Protein AF-A0A562EZC3-F1 (afdb_monomer_lite)

Secondary structure (DSSP, 8-state):
--HHHHHHHHHHTTPPPPHHHHHHHHHHHHHHHHHHH-TT--HHHHHHHHHHHHHHHT-

Foldseek 3Di:
DDPVVVVVVVVVVPDDDDPVRVLVVVLVVVCVVVCVVPVPDDSVNSVVVSVVVVVVVVD

Sequence (59 aa):
MTDALRKLIEATRKLDQSAGEREQQRRSFAYGNTKFENERITREMVDQQAELLERHAAT

Radius of gyration: 15.85 Å; chains: 1; bounding box: 35×34×34 Å

pLDDT: mean 94.71, std 5.61, range [66.12, 98.62]

Structure (mmCIF, N/CA/C/O backbone):
data_AF-A0A562EZC3-F1
#
_entry.id   AF-A0A562EZC3-F1
#
loop_
_atom_site.group_PDB
_atom_site.id
_atom_site.type_symbol
_atom_site.label_atom_id
_atom_site.label_alt_id
_atom_site.label_comp_id
_atom_site.label_asym_id
_atom_site.label_entity_id
_atom_site.label_seq_id
_atom_site.pdbx_PDB_ins_code
_atom_site.Cartn_x
_atom_site.Cartn_y
_atom_site.Cartn_z
_atom_site.occupancy
_atom_site.B_iso_or_equiv
_atom_site.auth_seq_id
_atom_site.auth_comp_id
_atom_site.auth_asym_id
_atom_site.auth_atom_id
_atom_site.pdbx_PDB_model_num
ATOM 1 N N . MET A 1 1 ? -13.136 18.524 14.147 1.00 80.06 1 MET A N 1
ATOM 2 C CA . MET A 1 1 ? -13.413 17.070 14.096 1.00 80.06 1 MET A CA 1
ATOM 3 C C . MET A 1 1 ? -14.745 16.813 14.784 1.00 80.06 1 MET A C 1
ATOM 5 O O . MET A 1 1 ? -14.879 17.220 15.929 1.00 80.06 1 MET A O 1
ATOM 9 N N . THR A 1 2 ? -15.731 16.235 14.094 1.00 97.25 2 THR A N 1
ATOM 10 C CA . THR A 1 2 ? -17.064 15.968 14.670 1.00 97.25 2 THR A CA 1
ATOM 11 C C . THR A 1 2 ? -17.038 14.733 15.572 1.00 97.25 2 THR A C 1
ATOM 13 O O . THR A 1 2 ? -16.168 13.871 15.426 1.00 97.25 2 THR A O 1
ATOM 16 N N . ASP A 1 3 ? -18.006 14.606 16.480 1.00 96.56 3 ASP A N 1
ATOM 17 C CA . ASP A 1 3 ? -18.108 13.423 17.345 1.00 96.56 3 ASP A CA 1
ATOM 18 C C . ASP A 1 3 ? -18.423 12.148 16.555 1.00 96.56 3 ASP A C 1
ATOM 20 O O . ASP A 1 3 ? -17.919 11.076 16.886 1.00 96.56 3 ASP A O 1
ATOM 24 N N . ALA A 1 4 ? -19.197 12.264 15.471 1.00 96.12 4 ALA A N 1
ATOM 25 C CA . ALA A 1 4 ? -19.434 11.163 14.542 1.00 96.12 4 ALA A CA 1
ATOM 26 C C . ALA A 1 4 ? -18.124 10.681 13.895 1.00 96.12 4 ALA A C 1
ATOM 28 O O . ALA A 1 4 ? -17.842 9.485 13.902 1.00 96.12 4 ALA A O 1
ATOM 29 N N . LEU A 1 5 ? -17.280 11.606 13.419 1.00 96.12 5 LEU A N 1
ATOM 30 C CA . LEU A 1 5 ? -15.975 11.268 12.845 1.00 96.12 5 LEU A CA 1
ATOM 31 C C . LEU A 1 5 ? -15.039 10.639 13.888 1.00 96.12 5 LEU A C 1
ATOM 33 O O . LEU A 1 5 ? -14.376 9.648 13.593 1.00 96.12 5 LEU A O 1
ATOM 37 N N . ARG A 1 6 ? -15.027 11.155 15.125 1.00 96.69 6 ARG A N 1
ATOM 38 C CA . ARG A 1 6 ? -14.231 10.574 16.219 1.00 96.69 6 ARG A CA 1
ATOM 39 C C . ARG A 1 6 ? -14.648 9.128 16.509 1.00 96.69 6 ARG A C 1
ATOM 41 O O . ARG A 1 6 ? -13.783 8.268 16.630 1.00 96.69 6 ARG A O 1
ATOM 48 N N . LYS A 1 7 ? -15.955 8.844 16.565 1.00 95.62 7 LYS A N 1
ATOM 49 C CA . LYS A 1 7 ? -16.480 7.483 16.782 1.00 95.62 7 LYS A CA 1
ATOM 50 C C . LYS A 1 7 ? -16.049 6.510 15.684 1.00 95.62 7 LYS A C 1
ATOM 52 O O . LYS A 1 7 ? -15.683 5.383 16.000 1.00 95.62 7 LYS A O 1
ATOM 57 N N . LEU A 1 8 ? -16.062 6.944 14.423 1.00 95.06 8 LEU A N 1
ATOM 58 C CA . LEU A 1 8 ? -15.612 6.116 13.301 1.00 95.06 8 LEU A CA 1
ATOM 59 C C . LEU A 1 8 ? -14.116 5.799 13.401 1.00 95.06 8 LEU A C 1
ATOM 61 O O . LEU A 1 8 ? -13.739 4.636 13.295 1.00 95.06 8 LEU A O 1
ATOM 65 N N . ILE A 1 9 ? -13.276 6.799 13.687 1.00 93.56 9 ILE A N 1
ATOM 66 C CA . ILE A 1 9 ? -11.828 6.596 13.860 1.00 93.56 9 ILE A CA 1
ATOM 67 C C . ILE A 1 9 ? -11.560 5.585 14.983 1.00 93.56 9 ILE A C 1
ATOM 69 O O . ILE A 1 9 ? -10.846 4.606 14.771 1.00 93.56 9 ILE A O 1
ATOM 73 N N . GLU A 1 10 ? -12.180 5.762 16.151 1.00 94.69 10 GLU A N 1
ATOM 74 C CA . GLU A 1 10 ? -11.998 4.850 17.287 1.00 94.69 10 GLU A CA 1
ATOM 75 C C . GLU A 1 10 ? -12.507 3.428 17.010 1.00 94.69 10 GLU A C 1
ATOM 77 O O . GLU A 1 10 ? -11.895 2.460 17.462 1.00 94.69 10 GLU A O 1
ATOM 82 N N . ALA A 1 11 ? -13.582 3.278 16.230 1.00 92.19 11 ALA A N 1
ATOM 83 C CA . ALA A 1 11 ? -14.056 1.966 15.795 1.00 92.19 11 ALA A CA 1
ATOM 84 C C . ALA A 1 11 ? -13.032 1.269 14.885 1.00 92.19 11 ALA A C 1
ATOM 86 O O . ALA A 1 11 ? -12.762 0.084 15.062 1.00 92.19 11 ALA A O 1
ATOM 87 N N . THR A 1 12 ? -12.414 2.008 13.957 1.00 89.62 12 THR A N 1
ATOM 88 C CA . THR A 1 12 ? -11.425 1.440 13.024 1.00 89.62 12 THR A CA 1
ATOM 89 C C . THR A 1 12 ? -10.089 1.074 13.668 1.00 89.62 12 THR A C 1
ATOM 91 O O . THR A 1 12 ? -9.440 0.147 13.199 1.00 89.62 12 THR A O 1
ATOM 94 N N . ARG A 1 13 ? -9.688 1.727 14.770 1.00 88.44 13 ARG A N 1
ATOM 95 C CA . ARG A 1 13 ? -8.421 1.431 15.473 1.00 88.44 13 ARG A CA 1
ATOM 96 C C . ARG A 1 13 ? -8.319 -0.002 15.995 1.00 88.44 13 ARG A C 1
ATOM 98 O O . ARG A 1 13 ? -7.214 -0.477 16.224 1.00 88.44 13 ARG A O 1
ATOM 105 N N . LYS A 1 14 ? -9.460 -0.646 16.245 1.00 87.38 14 LYS A N 1
ATOM 106 C CA . LYS A 1 14 ? -9.546 -2.007 16.795 1.00 87.38 14 LYS A CA 1
ATOM 107 C C . LYS A 1 14 ? -9.669 -3.081 15.715 1.00 87.38 14 LYS A C 1
ATOM 109 O O . LYS A 1 14 ? -9.786 -4.252 16.054 1.00 87.38 14 LYS A O 1
ATOM 114 N N . LEU A 1 15 ? -9.727 -2.688 14.443 1.00 87.25 15 LEU A N 1
ATOM 115 C CA . LEU A 1 15 ? -9.832 -3.628 13.337 1.00 87.25 15 LEU A CA 1
ATOM 116 C C . LEU A 1 15 ? -8.436 -4.138 12.986 1.00 87.25 15 LEU A C 1
ATOM 118 O O . LEU A 1 15 ? -7.565 -3.357 12.602 1.00 87.25 15 LEU A O 1
ATOM 122 N N . ASP A 1 16 ? -8.242 -5.448 13.092 1.00 88.06 16 ASP A N 1
ATOM 123 C CA . ASP A 1 16 ? -7.032 -6.092 12.601 1.00 88.06 16 ASP A CA 1
ATOM 124 C C . ASP A 1 16 ? -7.104 -6.223 11.082 1.00 88.06 16 ASP A C 1
ATOM 126 O O . ASP A 1 16 ? -7.979 -6.896 10.537 1.00 88.06 16 ASP A O 1
ATOM 130 N N . GLN A 1 17 ? -6.159 -5.589 10.391 1.00 87.25 17 GLN A N 1
ATOM 131 C CA . GLN A 1 17 ? -5.970 -5.823 8.964 1.00 87.25 17 GLN A CA 1
ATOM 132 C C . GLN A 1 17 ? -5.307 -7.181 8.752 1.00 87.25 17 GLN A C 1
ATOM 134 O O . GLN A 1 17 ? -4.225 -7.457 9.296 1.00 87.25 17 GLN A O 1
ATOM 139 N 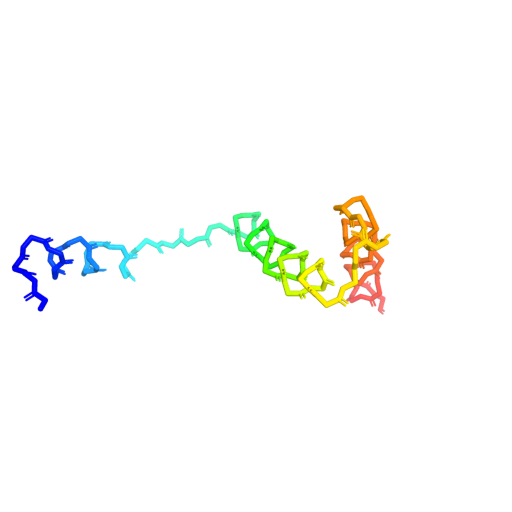N . SER A 1 18 ? -5.918 -7.999 7.898 1.00 93.81 18 SER A N 1
ATOM 140 C CA . SER A 1 18 ? -5.298 -9.224 7.408 1.00 93.81 18 SER A CA 1
ATOM 141 C C . SER A 1 18 ? -3.998 -8.917 6.655 1.00 93.81 18 SER A C 1
ATOM 143 O O . SER A 1 18 ? -3.768 -7.805 6.167 1.00 93.81 18 SER A O 1
ATOM 145 N N . ALA A 1 19 ? -3.125 -9.919 6.532 1.00 93.38 19 ALA A N 1
ATOM 146 C CA . ALA A 1 19 ? -1.880 -9.772 5.778 1.00 93.38 19 ALA A CA 1
ATOM 147 C C . ALA A 1 19 ? -2.135 -9.356 4.314 1.00 93.38 19 ALA A C 1
ATOM 149 O O . ALA A 1 19 ? -1.439 -8.483 3.799 1.00 93.38 19 ALA A O 1
ATOM 150 N N . GLY A 1 20 ? -3.174 -9.914 3.681 1.00 94.88 20 GLY A N 1
ATOM 151 C CA . GLY A 1 20 ? -3.564 -9.5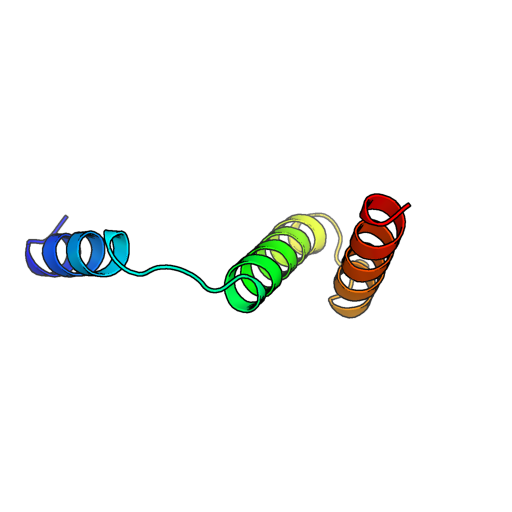70 2.312 1.00 94.88 20 GLY A CA 1
ATOM 152 C C . GLY A 1 20 ? -4.074 -8.134 2.171 1.00 94.88 20 GLY A C 1
ATOM 153 O O . GLY A 1 20 ? -3.686 -7.437 1.237 1.00 94.88 20 GLY A O 1
ATOM 154 N N . GLU A 1 21 ? -4.887 -7.650 3.114 1.00 95.06 21 GLU A N 1
ATOM 155 C CA . GLU A 1 21 ? -5.356 -6.255 3.109 1.00 95.06 21 GLU A CA 1
ATOM 156 C C . GLU A 1 21 ? -4.206 -5.270 3.309 1.00 95.06 21 GLU A C 1
ATOM 158 O O . GLU A 1 21 ? -4.127 -4.260 2.608 1.00 95.06 21 GLU A O 1
ATOM 163 N N . ARG A 1 22 ? -3.279 -5.582 4.223 1.00 94.25 22 ARG A N 1
ATOM 164 C CA . ARG A 1 22 ? -2.080 -4.769 4.446 1.00 94.25 22 ARG A CA 1
ATOM 165 C C . ARG A 1 22 ? -1.218 -4.697 3.188 1.00 94.25 22 ARG A C 1
ATOM 167 O O . ARG A 1 22 ? -0.734 -3.623 2.838 1.00 94.25 22 ARG A O 1
ATOM 174 N N . GLU A 1 23 ? -1.061 -5.816 2.488 1.00 96.88 23 GLU A N 1
ATOM 175 C CA . GLU A 1 23 ? -0.299 -5.865 1.242 1.00 96.88 23 GLU A CA 1
ATOM 176 C C . GLU A 1 23 ? -0.975 -5.068 0.118 1.00 96.88 23 GLU A C 1
ATOM 178 O O . GLU A 1 23 ? -0.323 -4.273 -0.562 1.00 96.88 23 GLU A O 1
ATOM 183 N N . GLN A 1 24 ? -2.296 -5.183 -0.031 1.00 96.88 24 GLN A N 1
ATOM 184 C CA . GLN A 1 24 ? -3.042 -4.378 -1.001 1.00 96.88 24 GLN A CA 1
ATOM 185 C C . GLN A 1 24 ? -2.969 -2.880 -0.695 1.00 96.88 24 GLN A C 1
ATOM 187 O O . GLN A 1 24 ? -2.833 -2.057 -1.609 1.00 96.88 24 GLN A O 1
ATOM 192 N N . GLN A 1 25 ? -3.013 -2.512 0.587 1.00 96.38 25 GLN A N 1
ATOM 193 C CA . GLN A 1 25 ? -2.816 -1.134 1.016 1.00 96.38 25 GLN A CA 1
ATOM 194 C C . GLN A 1 25 ? -1.408 -0.653 0.651 1.00 96.38 25 GLN A C 1
ATOM 196 O O . GLN A 1 25 ? -1.275 0.395 0.020 1.00 96.38 25 GLN A O 1
ATOM 201 N N . ARG A 1 26 ? -0.364 -1.432 0.963 1.00 97.50 26 ARG A N 1
ATOM 202 C CA . ARG A 1 26 ? 1.030 -1.104 0.628 1.00 97.50 26 ARG A CA 1
ATOM 203 C C . ARG A 1 26 ? 1.220 -0.873 -0.874 1.00 97.50 26 ARG A C 1
ATOM 205 O O . ARG A 1 26 ? 1.789 0.149 -1.257 1.00 97.50 26 ARG A O 1
ATOM 212 N N . ARG A 1 27 ? 0.701 -1.770 -1.721 1.00 98.38 27 ARG A N 1
ATOM 213 C CA . ARG A 1 27 ? 0.740 -1.635 -3.191 1.00 98.38 27 ARG A CA 1
ATOM 214 C C . ARG A 1 27 ? 0.004 -0.387 -3.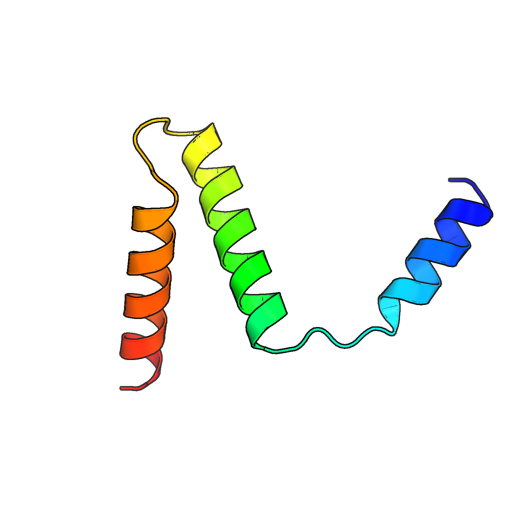672 1.00 98.38 27 ARG A C 1
ATOM 216 O O . ARG A 1 27 ? 0.516 0.336 -4.522 1.00 98.38 27 ARG A O 1
ATOM 223 N N . SER A 1 28 ? -1.164 -0.094 -3.098 1.00 98.19 28 SER A N 1
ATOM 224 C CA . SER A 1 28 ? -1.949 1.095 -3.456 1.00 98.19 28 SER A CA 1
ATOM 225 C C . SER A 1 28 ? -1.226 2.393 -3.096 1.00 98.19 28 SER A C 1
ATOM 227 O O . SER A 1 28 ? -1.213 3.317 -3.906 1.00 98.19 28 SER A O 1
ATOM 229 N N . PHE A 1 29 ? -0.579 2.455 -1.927 1.00 97.94 29 PHE A N 1
ATOM 230 C CA . PHE A 1 29 ? 0.253 3.599 -1.541 1.00 97.94 29 PHE A CA 1
ATOM 231 C C . PHE A 1 29 ? 1.465 3.762 -2.456 1.00 97.94 29 PHE A C 1
ATOM 233 O O . PHE A 1 29 ? 1.732 4.873 -2.908 1.00 97.94 29 PHE A O 1
ATOM 240 N N . ALA A 1 30 ? 2.172 2.668 -2.753 1.00 98.31 30 ALA A N 1
ATOM 241 C CA . ALA A 1 30 ? 3.302 2.695 -3.672 1.00 98.31 30 ALA A CA 1
ATOM 242 C C . ALA A 1 30 ? 2.871 3.235 -5.041 1.00 98.31 30 ALA A C 1
ATOM 244 O O . ALA A 1 30 ? 3.426 4.232 -5.489 1.00 98.31 30 ALA A O 1
ATOM 245 N N . TYR A 1 31 ? 1.818 2.663 -5.638 1.00 98.62 31 TYR A N 1
ATOM 246 C CA . TYR A 1 31 ? 1.284 3.126 -6.917 1.00 98.62 31 TYR A CA 1
ATOM 247 C C . TYR A 1 31 ? 0.848 4.589 -6.871 1.00 98.62 31 TYR A C 1
ATOM 249 O O . TYR A 1 31 ? 1.255 5.355 -7.737 1.00 98.62 31 TYR A O 1
ATOM 257 N N . GLY A 1 32 ? 0.073 4.997 -5.862 1.00 98.12 32 GLY A N 1
ATOM 258 C CA . GLY A 1 32 ? -0.404 6.374 -5.733 1.00 98.12 32 GLY A CA 1
ATOM 259 C C . GLY A 1 32 ? 0.736 7.391 -5.697 1.00 98.12 32 GLY A C 1
ATOM 260 O O . GLY A 1 32 ? 0.719 8.354 -6.462 1.00 98.12 32 GLY A O 1
ATOM 261 N N . ASN A 1 33 ? 1.758 7.136 -4.877 1.00 98.00 33 ASN A N 1
ATOM 262 C CA . ASN A 1 33 ? 2.922 8.015 -4.770 1.00 98.00 33 ASN A CA 1
ATOM 263 C C . ASN A 1 33 ? 3.729 8.040 -6.075 1.00 98.00 33 ASN A C 1
ATOM 265 O O . ASN A 1 33 ? 4.042 9.108 -6.591 1.00 98.00 33 ASN A O 1
ATOM 269 N N . THR A 1 34 ? 4.030 6.875 -6.652 1.00 97.94 34 THR A N 1
ATOM 270 C CA . THR A 1 34 ? 4.887 6.805 -7.843 1.00 97.94 34 THR A CA 1
ATOM 271 C C . THR A 1 34 ? 4.194 7.300 -9.108 1.00 97.94 34 THR A C 1
ATOM 273 O O . THR A 1 34 ? 4.833 7.907 -9.961 1.00 97.94 34 THR A O 1
ATOM 276 N N . LYS A 1 35 ? 2.886 7.056 -9.245 1.00 98.00 35 LYS A N 1
ATOM 277 C CA . LYS A 1 35 ? 2.091 7.504 -10.393 1.00 98.00 35 LYS A CA 1
ATOM 278 C C . LYS A 1 35 ? 1.958 9.022 -10.405 1.00 98.00 35 LYS A C 1
ATOM 280 O O . LYS A 1 35 ? 2.037 9.615 -11.474 1.00 98.00 35 LYS A O 1
ATOM 285 N N . PHE A 1 36 ? 1.800 9.627 -9.223 1.00 97.44 36 PHE A N 1
ATOM 286 C CA . PHE A 1 36 ? 1.769 11.079 -9.062 1.00 97.44 36 PHE A CA 1
ATOM 287 C C . PHE A 1 36 ? 3.050 11.744 -9.588 1.00 97.44 36 PHE A C 1
ATOM 289 O O . PHE A 1 36 ? 2.983 12.793 -10.222 1.00 97.44 36 PHE A O 1
ATOM 296 N N . GLU A 1 37 ? 4.209 11.121 -9.369 1.00 96.94 37 GLU A N 1
ATOM 297 C CA . GLU A 1 37 ? 5.501 11.640 -9.834 1.00 96.94 37 GLU A CA 1
ATOM 298 C C . GLU A 1 37 ? 5.825 11.255 -11.286 1.00 96.94 37 GLU A C 1
ATOM 300 O O . GLU A 1 37 ? 6.520 1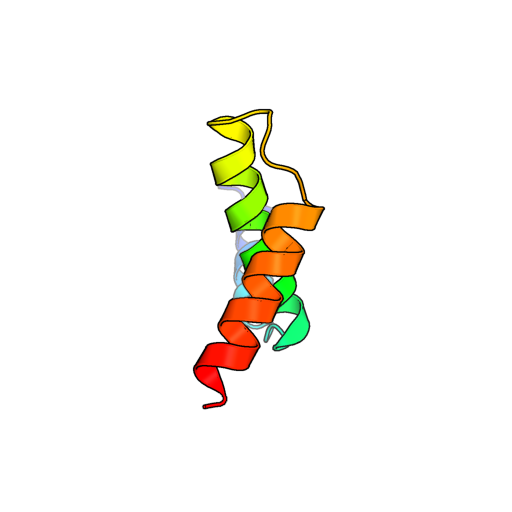1.988 -11.992 1.00 96.94 37 GLU A O 1
ATOM 305 N N . ASN A 1 38 ? 5.349 10.096 -11.744 1.00 98.00 38 ASN A N 1
ATOM 306 C CA . ASN A 1 38 ? 5.665 9.558 -13.059 1.00 98.00 38 ASN A CA 1
ATOM 307 C C . ASN A 1 38 ? 4.481 8.796 -13.664 1.00 98.00 38 ASN A C 1
ATOM 309 O O . ASN A 1 38 ? 4.231 7.626 -13.370 1.00 98.00 38 ASN A O 1
ATOM 313 N N . GLU A 1 39 ? 3.834 9.436 -14.634 1.00 97.50 39 GLU A N 1
ATOM 314 C CA . GLU A 1 39 ? 2.705 8.886 -15.385 1.00 97.50 39 GLU A CA 1
ATOM 315 C C . GLU A 1 39 ? 3.011 7.567 -16.118 1.00 97.50 39 GLU A C 1
ATOM 317 O O . GLU A 1 39 ? 2.085 6.816 -16.426 1.00 97.50 39 GLU A O 1
ATOM 322 N N . ARG A 1 40 ? 4.282 7.244 -16.392 1.00 98.25 40 ARG A N 1
ATOM 323 C CA . ARG A 1 40 ? 4.654 5.977 -17.046 1.00 98.25 40 ARG A CA 1
ATOM 324 C C . ARG A 1 40 ? 4.631 4.779 -16.102 1.00 98.25 40 ARG A C 1
ATOM 326 O O . ARG A 1 40 ? 4.666 3.650 -16.582 1.00 98.25 40 ARG A O 1
ATOM 333 N N . ILE A 1 41 ? 4.598 5.005 -14.790 1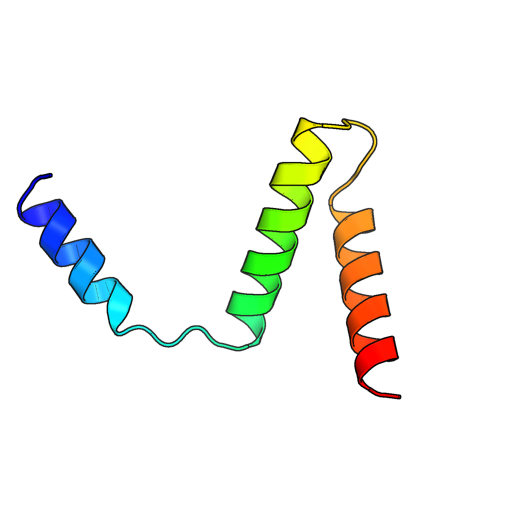.00 98.25 41 ILE A N 1
ATOM 334 C CA . ILE A 1 41 ? 4.497 3.919 -13.818 1.00 98.25 41 ILE A CA 1
ATOM 335 C C . ILE A 1 41 ? 3.058 3.413 -13.809 1.00 98.25 41 ILE A C 1
ATOM 337 O O . ILE A 1 41 ? 2.116 4.182 -13.615 1.00 98.25 41 ILE A O 1
ATOM 341 N N . THR A 1 42 ? 2.892 2.112 -14.033 1.00 98.31 42 THR A N 1
ATOM 342 C CA . THR A 1 42 ? 1.578 1.462 -14.060 1.00 98.31 42 THR A CA 1
ATOM 343 C C . THR A 1 42 ? 1.336 0.647 -12.795 1.00 98.31 42 THR A C 1
ATOM 345 O O . THR A 1 42 ? 2.261 0.339 -12.037 1.00 98.31 42 THR A O 1
ATOM 348 N N . ARG A 1 43 ? 0.072 0.285 -12.558 1.00 98.06 43 ARG A N 1
ATOM 349 C CA . ARG A 1 43 ? -0.306 -0.555 -11.418 1.00 9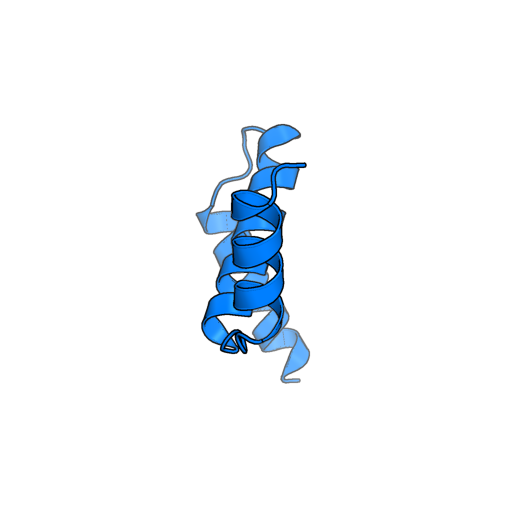8.06 43 ARG A CA 1
ATOM 350 C C . ARG A 1 43 ? 0.359 -1.929 -11.507 1.00 98.06 43 ARG A C 1
ATOM 352 O O . ARG A 1 43 ? 0.892 -2.416 -10.516 1.00 98.06 43 ARG A O 1
ATOM 359 N N . GLU A 1 44 ? 0.410 -2.488 -12.709 1.00 98.50 44 GLU A N 1
ATOM 360 C CA . GLU A 1 44 ? 1.009 -3.790 -12.994 1.00 98.50 44 GLU A CA 1
ATOM 361 C C . GLU A 1 44 ? 2.507 -3.798 -12.674 1.00 98.50 44 GLU A C 1
ATOM 363 O O . GLU A 1 44 ? 3.005 -4.771 -12.115 1.00 98.50 44 GLU A O 1
ATOM 368 N N . MET A 1 45 ? 3.228 -2.704 -12.963 1.00 98.44 45 MET A N 1
ATOM 369 C CA . MET A 1 45 ? 4.643 -2.583 -12.591 1.00 98.44 45 MET A CA 1
ATOM 370 C C . MET A 1 45 ? 4.830 -2.683 -11.073 1.00 98.44 45 MET A C 1
ATOM 372 O O . MET A 1 45 ? 5.706 -3.409 -10.607 1.00 98.44 45 MET A O 1
ATOM 376 N N . VAL A 1 46 ? 4.000 -1.983 -10.294 1.00 98.44 46 VAL A N 1
ATOM 377 C CA . VAL A 1 46 ? 4.060 -2.015 -8.824 1.00 98.44 46 VAL A CA 1
ATOM 378 C C . VAL A 1 46 ? 3.709 -3.401 -8.285 1.00 98.44 46 VAL A C 1
ATOM 380 O O . VAL A 1 46 ? 4.398 -3.893 -7.391 1.00 98.44 46 VAL A O 1
ATOM 383 N N . ASP A 1 47 ? 2.685 -4.047 -8.845 1.00 98.38 47 ASP A N 1
ATOM 384 C CA . ASP A 1 47 ? 2.286 -5.400 -8.452 1.00 98.38 47 ASP A CA 1
ATOM 385 C C . ASP A 1 47 ? 3.416 -6.415 -8.713 1.00 98.38 47 ASP A C 1
ATOM 387 O O . ASP A 1 47 ? 3.748 -7.200 -7.825 1.00 98.38 47 ASP A O 1
ATOM 391 N N . GLN A 1 48 ? 4.090 -6.336 -9.867 1.00 98.50 48 GLN A N 1
ATOM 392 C CA . GLN A 1 48 ? 5.250 -7.181 -10.184 1.00 98.50 48 GLN A CA 1
ATOM 393 C C . GLN A 1 48 ? 6.423 -6.953 -9.222 1.00 98.50 48 GLN A C 1
ATOM 395 O O . GLN A 1 48 ? 7.038 -7.913 -8.759 1.00 98.50 48 GLN A O 1
ATOM 400 N N . GLN A 1 49 ? 6.743 -5.697 -8.889 1.00 97.94 49 GLN A N 1
ATOM 401 C CA . GLN A 1 49 ? 7.818 -5.410 -7.930 1.00 97.94 49 GLN A CA 1
ATOM 402 C C . GLN A 1 49 ? 7.473 -5.899 -6.521 1.00 97.94 49 GLN A C 1
ATOM 404 O O . GLN A 1 49 ? 8.348 -6.386 -5.807 1.00 97.94 49 GLN A O 1
ATOM 409 N N . ALA A 1 50 ? 6.204 -5.816 -6.117 1.00 97.75 50 ALA A N 1
ATOM 410 C CA . ALA A 1 50 ? 5.754 -6.356 -4.844 1.00 97.75 50 ALA A CA 1
ATOM 411 C C . ALA A 1 50 ? 5.964 -7.877 -4.755 1.00 97.75 50 ALA A C 1
ATOM 413 O O . ALA A 1 50 ? 6.483 -8.350 -3.746 1.00 97.75 50 ALA A O 1
ATOM 414 N N . GLU A 1 51 ? 5.646 -8.619 -5.817 1.00 97.44 51 GLU A N 1
ATOM 415 C CA . GLU A 1 51 ? 5.904 -10.064 -5.892 1.00 97.44 51 GLU A CA 1
ATOM 416 C C . GLU A 1 51 ? 7.402 -10.402 -5.867 1.00 97.44 51 GLU A C 1
ATOM 418 O O . GLU A 1 51 ? 7.813 -11.368 -5.225 1.00 97.44 51 GLU A O 1
ATOM 423 N N . LEU A 1 52 ? 8.243 -9.615 -6.547 1.00 97.44 52 LEU A N 1
ATOM 424 C CA . LEU A 1 52 ? 9.696 -9.820 -6.530 1.00 97.44 52 LEU A CA 1
ATOM 425 C C . LEU A 1 52 ? 10.289 -9.614 -5.131 1.00 97.44 52 LEU A C 1
ATOM 427 O O . LEU A 1 52 ? 11.136 -10.401 -4.709 1.00 97.44 52 LEU A O 1
ATOM 431 N N . LEU A 1 53 ? 9.828 -8.592 -4.404 1.00 96.31 53 LEU A N 1
ATOM 432 C CA . LEU A 1 53 ? 10.250 -8.331 -3.026 1.00 96.31 53 LEU A CA 1
ATOM 433 C C . LEU A 1 53 ? 9.856 -9.469 -2.079 1.00 96.31 53 LEU A C 1
ATOM 435 O O . LEU A 1 53 ? 10.664 -9.862 -1.243 1.00 96.31 53 LEU A O 1
ATOM 439 N N . GLU A 1 54 ? 8.650 -10.021 -2.229 1.00 95.06 54 GLU A N 1
ATOM 440 C CA . GLU A 1 54 ? 8.195 -11.172 -1.440 1.00 95.06 54 GLU A CA 1
ATOM 441 C C . GLU A 1 54 ? 9.090 -12.398 -1.669 1.00 95.06 54 GLU A C 1
ATOM 443 O O . GLU A 1 54 ? 9.549 -13.018 -0.711 1.00 95.06 54 GLU A O 1
ATOM 448 N N . ARG A 1 55 ? 9.421 -12.700 -2.932 1.00 95.25 55 ARG A N 1
ATOM 449 C CA . ARG A 1 55 ? 10.340 -13.799 -3.280 1.00 95.25 55 ARG A CA 1
ATOM 450 C C . ARG A 1 55 ? 11.737 -13.585 -2.700 1.00 95.25 55 ARG A C 1
ATOM 452 O O . ARG A 1 55 ? 12.330 -14.528 -2.184 1.00 95.25 55 ARG A O 1
ATOM 459 N N . HIS A 1 56 ? 12.247 -12.355 -2.758 1.00 94.06 56 HIS A N 1
ATOM 460 C CA . HIS A 1 56 ? 13.548 -12.008 -2.185 1.00 94.06 56 HIS A CA 1
ATOM 461 C C . HIS A 1 56 ? 13.576 -12.132 -0.659 1.00 94.06 56 HIS A C 1
ATOM 463 O O . HIS A 1 56 ? 14.586 -12.557 -0.115 1.00 94.06 56 HIS A O 1
ATOM 469 N N . ALA A 1 57 ? 12.487 -11.780 0.027 1.00 89.50 57 ALA A N 1
ATOM 470 C CA . ALA A 1 57 ? 12.386 -11.906 1.481 1.00 89.50 57 ALA A CA 1
ATOM 471 C C . ALA A 1 57 ? 12.269 -13.365 1.959 1.00 89.50 57 ALA A C 1
ATOM 473 O O . ALA A 1 57 ? 12.503 -13.642 3.133 1.00 89.50 57 ALA A O 1
ATOM 474 N N . ALA A 1 58 ? 11.891 -14.285 1.068 1.00 81.50 58 ALA A N 1
ATOM 475 C CA . ALA A 1 58 ? 11.764 -15.713 1.351 1.00 81.50 58 ALA A CA 1
ATOM 476 C C . ALA A 1 58 ? 13.062 -16.520 1.122 1.00 81.50 58 ALA A C 1
ATOM 478 O O . ALA A 1 58 ? 13.042 -17.739 1.299 1.00 81.50 58 ALA A O 1
ATOM 479 N N . THR A 1 59 ? 14.153 -15.866 0.703 1.00 66.12 59 THR A N 1
ATOM 480 C CA . THR A 1 59 ? 15.484 -16.470 0.483 1.00 66.12 59 THR A CA 1
ATOM 481 C C . THR A 1 59 ? 16.412 -16.141 1.645 1.00 66.12 59 THR A C 1
ATOM 483 O O . THR A 1 59 ? 17.158 -17.050 2.070 1.00 66.12 59 THR A O 1
#